Protein AF-A0A0Q5R5Q5-F1 (afdb_monomer_lite)

Structure (mmCIF, N/CA/C/O backbone):
data_AF-A0A0Q5R5Q5-F1
#
_entry.id   AF-A0A0Q5R5Q5-F1
#
loop_
_atom_site.group_PDB
_atom_site.id
_atom_site.type_symbol
_atom_site.label_atom_id
_atom_site.label_alt_id
_atom_site.label_co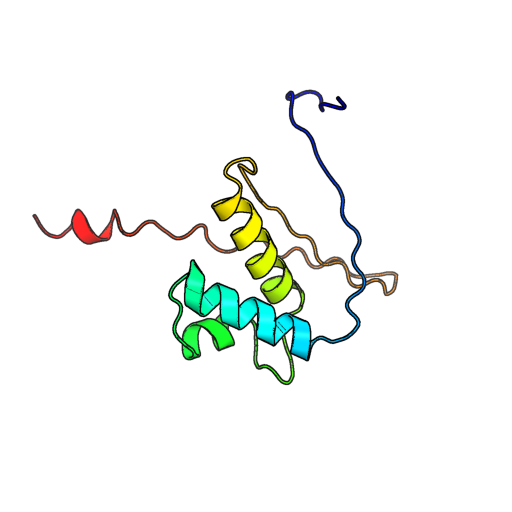mp_id
_atom_site.label_asym_id
_atom_site.label_entity_id
_atom_site.label_seq_id
_atom_site.pdbx_PDB_ins_code
_atom_site.Cartn_x
_atom_site.Cartn_y
_atom_site.Cartn_z
_atom_site.occupancy
_atom_site.B_iso_or_equiv
_atom_site.auth_seq_id
_atom_site.auth_comp_id
_atom_site.auth_asym_id
_atom_site.auth_atom_id
_atom_site.pdbx_PDB_model_num
ATOM 1 N N . MET A 1 1 ? 24.472 15.850 -2.045 1.00 59.09 1 MET A N 1
ATOM 2 C CA . MET A 1 1 ? 23.072 15.383 -1.973 1.00 59.09 1 MET A CA 1
ATOM 3 C C . MET A 1 1 ? 22.342 16.038 -3.136 1.00 59.09 1 MET A C 1
ATOM 5 O O . MET A 1 1 ? 22.583 17.218 -3.358 1.00 59.09 1 MET A O 1
ATOM 9 N N . ILE A 1 2 ? 21.615 15.281 -3.960 1.00 66.94 2 ILE A N 1
ATOM 10 C CA . ILE A 1 2 ? 20.983 15.812 -5.181 1.00 66.94 2 ILE A CA 1
ATOM 11 C C . ILE A 1 2 ? 19.633 16.402 -4.775 1.00 66.94 2 ILE A C 1
ATOM 13 O O . ILE A 1 2 ? 18.733 15.649 -4.423 1.00 66.94 2 ILE A O 1
ATOM 17 N N . HIS A 1 3 ? 19.523 17.728 -4.792 1.00 73.31 3 HIS A N 1
ATOM 18 C CA . HIS A 1 3 ? 18.265 18.445 -4.595 1.00 73.31 3 HIS A CA 1
ATOM 19 C C . HIS A 1 3 ? 17.791 18.990 -5.946 1.00 73.31 3 HIS A C 1
ATOM 21 O O . HIS A 1 3 ? 18.617 19.372 -6.779 1.00 73.31 3 HIS A O 1
ATOM 27 N N . ASP A 1 4 ? 16.480 19.012 -6.174 1.00 77.94 4 ASP A N 1
ATOM 28 C CA . ASP A 1 4 ? 15.874 19.738 -7.284 1.00 77.94 4 ASP A CA 1
ATOM 29 C C . ASP A 1 4 ? 15.899 21.258 -7.028 1.00 77.94 4 ASP A C 1
ATOM 31 O O . ASP A 1 4 ? 16.448 21.740 -6.033 1.00 77.94 4 ASP A O 1
ATOM 35 N N . GLN A 1 5 ? 15.329 22.029 -7.956 1.00 77.38 5 GLN A N 1
ATOM 36 C CA . GLN A 1 5 ? 15.310 23.495 -7.882 1.00 77.38 5 GLN A CA 1
ATOM 37 C C . GLN A 1 5 ? 14.524 24.027 -6.670 1.00 77.38 5 GLN A C 1
ATOM 39 O O . GLN A 1 5 ? 14.754 25.160 -6.255 1.00 77.38 5 GLN A O 1
ATOM 44 N N . ASP A 1 6 ? 13.670 23.195 -6.069 1.00 81.06 6 ASP A N 1
ATOM 45 C CA . ASP A 1 6 ? 12.866 23.511 -4.888 1.00 81.06 6 ASP A CA 1
ATOM 46 C C . ASP A 1 6 ? 13.514 22.997 -3.588 1.00 81.06 6 ASP A C 1
ATOM 48 O O . ASP A 1 6 ? 12.907 23.049 -2.518 1.00 81.06 6 ASP A O 1
ATOM 52 N N . GLY A 1 7 ? 14.741 22.465 -3.654 1.00 82.69 7 GLY A N 1
ATOM 53 C CA . GLY A 1 7 ? 15.420 21.869 -2.504 1.00 82.69 7 GLY A CA 1
ATOM 54 C C . GLY A 1 7 ? 14.922 20.462 -2.149 1.00 82.69 7 GLY A C 1
ATOM 55 O O . GLY A 1 7 ? 15.339 19.909 -1.127 1.00 82.69 7 GLY A O 1
ATOM 56 N N . LYS A 1 8 ? 14.060 19.855 -2.971 1.00 76.31 8 LYS A N 1
ATOM 57 C CA . LYS A 1 8 ? 13.459 18.541 -2.716 1.00 76.31 8 LYS A CA 1
ATOM 58 C C . LYS A 1 8 ? 14.300 17.425 -3.322 1.00 76.31 8 LYS A C 1
ATOM 60 O O . LYS A 1 8 ? 14.967 17.602 -4.336 1.00 76.31 8 LYS A O 1
ATOM 65 N N . VAL A 1 9 ? 14.257 16.245 -2.714 1.00 79.56 9 VAL A N 1
ATOM 66 C CA . VAL A 1 9 ? 14.868 15.036 -3.281 1.00 79.56 9 VAL A CA 1
ATOM 67 C C . VAL A 1 9 ? 13.754 14.182 -3.865 1.00 79.56 9 VAL A C 1
ATOM 69 O O . VAL A 1 9 ? 12.825 13.810 -3.153 1.00 79.56 9 VAL A O 1
ATOM 72 N N . ARG A 1 10 ? 13.844 13.870 -5.160 1.00 73.62 10 ARG A N 1
ATOM 73 C CA . ARG A 1 10 ? 12.921 12.947 -5.833 1.00 73.62 10 ARG A CA 1
ATOM 74 C C . ARG A 1 10 ? 13.641 11.632 -6.073 1.00 73.62 10 ARG A C 1
ATOM 76 O O . ARG A 1 10 ? 14.723 11.622 -6.656 1.00 73.62 10 ARG A O 1
ATOM 83 N N . VAL A 1 11 ? 13.038 10.541 -5.620 1.00 74.44 11 VAL A N 1
ATOM 84 C CA . VAL A 1 11 ? 13.567 9.190 -5.803 1.00 74.44 11 VAL A CA 1
ATOM 85 C C . VAL A 1 11 ? 12.580 8.420 -6.666 1.00 74.44 11 VAL A C 1
ATOM 87 O O . VAL A 1 11 ? 11.400 8.354 -6.336 1.00 74.44 11 VAL A O 1
ATOM 90 N N . LEU A 1 12 ? 13.063 7.879 -7.783 1.00 74.62 12 LEU A N 1
ATOM 91 C CA . LEU A 1 12 ? 12.283 7.001 -8.647 1.00 74.62 12 LEU A CA 1
ATOM 92 C C . LEU A 1 12 ? 12.601 5.552 -8.281 1.00 74.62 12 LEU A C 1
ATOM 94 O O . LEU A 1 12 ? 13.770 5.164 -8.268 1.00 74.62 12 LEU A O 1
ATOM 98 N N . PHE A 1 13 ? 11.561 4.769 -8.009 1.00 71.88 13 PHE A N 1
ATOM 99 C CA . PHE A 1 13 ? 11.664 3.332 -7.792 1.00 71.88 13 PHE A CA 1
ATOM 100 C C . PHE A 1 13 ? 10.952 2.598 -8.919 1.00 71.88 13 PHE A C 1
ATOM 102 O O . PHE A 1 13 ? 9.804 2.902 -9.234 1.00 71.88 13 PHE A O 1
ATOM 109 N N . GLU A 1 14 ? 11.634 1.613 -9.491 1.00 76.31 14 GLU A N 1
ATOM 110 C CA . GLU A 1 14 ? 11.022 0.603 -10.344 1.00 76.31 14 GLU A CA 1
ATOM 111 C C . GLU A 1 14 ? 11.020 -0.712 -9.567 1.00 76.31 14 GLU A C 1
ATOM 113 O O . GLU A 1 14 ? 12.044 -1.113 -9.009 1.00 76.31 14 GLU A O 1
ATOM 118 N N . LEU A 1 15 ? 9.856 -1.352 -9.486 1.00 71.69 15 LEU A N 1
ATOM 119 C CA . LEU A 1 15 ? 9.665 -2.610 -8.777 1.00 71.69 15 LEU A CA 1
ATOM 120 C C . LEU A 1 15 ? 8.974 -3.604 -9.702 1.00 71.69 15 LEU A C 1
ATOM 122 O O . LEU A 1 15 ? 8.017 -3.264 -10.392 1.00 71.69 15 LEU A O 1
ATOM 126 N N . THR A 1 16 ? 9.434 -4.850 -9.672 1.00 77.19 16 THR A N 1
ATOM 127 C CA . THR A 1 16 ? 8.766 -5.968 -10.339 1.00 77.19 16 THR A CA 1
ATOM 128 C C . THR A 1 16 ? 8.034 -6.792 -9.292 1.00 77.19 16 THR A C 1
ATOM 130 O O . THR A 1 16 ? 8.644 -7.290 -8.346 1.00 77.19 16 THR A O 1
ATOM 133 N N . LEU A 1 17 ? 6.723 -6.932 -9.462 1.00 74.62 17 LEU A N 1
ATOM 134 C CA . LEU A 1 17 ? 5.869 -7.708 -8.570 1.00 74.62 17 LEU A CA 1
ATOM 135 C C . LEU A 1 17 ? 5.797 -9.149 -9.083 1.00 74.62 17 LEU A C 1
ATOM 137 O O . LEU A 1 17 ? 5.376 -9.383 -10.212 1.00 74.62 17 LEU A O 1
ATOM 141 N N . ALA A 1 18 ? 6.248 -10.105 -8.270 1.00 79.50 18 ALA A N 1
ATOM 142 C CA . ALA A 1 18 ? 6.288 -11.523 -8.640 1.00 79.50 18 ALA A CA 1
ATOM 143 C C . ALA A 1 18 ? 5.065 -12.312 -8.145 1.00 79.50 18 ALA A C 1
ATOM 145 O O . ALA A 1 18 ? 4.701 -13.316 -8.750 1.00 79.50 18 ALA A O 1
ATOM 146 N N . ASP A 1 19 ? 4.449 -11.865 -7.048 1.00 88.94 19 ASP A N 1
ATOM 147 C CA . ASP A 1 19 ? 3.301 -12.517 -6.424 1.00 88.94 19 ASP A CA 1
ATOM 148 C C . ASP A 1 19 ? 2.332 -11.455 -5.894 1.00 88.94 19 ASP A C 1
ATOM 150 O O . ASP A 1 19 ? 2.609 -10.742 -4.925 1.00 88.94 19 ASP A O 1
ATOM 154 N N . MET A 1 20 ? 1.193 -11.353 -6.571 1.00 90.19 20 MET A N 1
ATOM 155 C CA . MET A 1 20 ? 0.155 -10.384 -6.251 1.00 90.19 20 MET A CA 1
ATOM 156 C C . MET A 1 20 ? -0.599 -10.716 -4.963 1.00 90.19 20 MET A C 1
ATOM 158 O O . MET A 1 20 ? -1.013 -9.799 -4.258 1.00 90.19 20 MET A O 1
ATOM 162 N N . ALA A 1 21 ? -0.723 -11.996 -4.611 1.00 92.31 21 ALA A N 1
ATOM 163 C CA . ALA A 1 21 ? -1.387 -12.407 -3.381 1.00 92.31 21 ALA A CA 1
ATOM 164 C C . ALA A 1 21 ? -0.533 -12.040 -2.1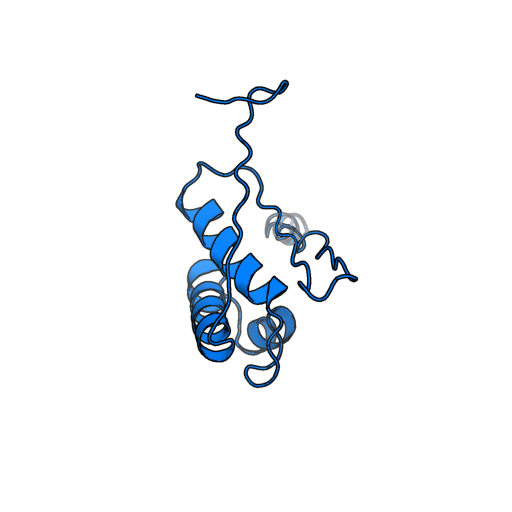61 1.00 92.31 21 ALA A C 1
ATOM 166 O O . ALA A 1 21 ? -1.049 -11.492 -1.191 1.00 92.31 21 ALA A O 1
ATOM 167 N N . CYS A 1 22 ? 0.786 -12.242 -2.246 1.00 92.62 22 CYS A N 1
ATOM 168 C CA . CYS A 1 22 ? 1.711 -11.796 -1.202 1.00 92.62 22 CYS A CA 1
ATOM 169 C C . CYS A 1 22 ? 1.703 -10.268 -1.028 1.00 92.62 22 CYS A C 1
ATOM 171 O O . CYS A 1 22 ? 1.778 -9.776 0.099 1.00 92.62 22 CYS A O 1
ATOM 173 N N . LEU A 1 23 ? 1.616 -9.511 -2.130 1.00 92.19 23 LEU A N 1
ATOM 174 C CA . LEU A 1 23 ? 1.514 -8.052 -2.068 1.00 92.19 23 LEU A CA 1
ATOM 175 C C . LEU A 1 23 ? 0.214 -7.613 -1.380 1.00 92.19 23 LEU A C 1
ATOM 177 O O . LEU A 1 23 ? 0.248 -6.728 -0.525 1.00 92.19 23 LEU A O 1
ATOM 181 N N . TRP A 1 24 ? -0.907 -8.247 -1.731 1.00 96.25 24 TRP A N 1
ATOM 182 C CA . TRP A 1 24 ? -2.205 -7.977 -1.119 1.00 96.25 24 TRP A CA 1
ATOM 183 C C . TRP A 1 24 ? -2.201 -8.308 0.375 1.00 96.25 24 TRP A C 1
ATOM 185 O O . TRP A 1 24 ? -2.599 -7.469 1.174 1.00 96.25 24 TRP A O 1
ATOM 195 N N . ASP A 1 25 ? -1.671 -9.470 0.776 1.00 96.56 25 ASP A N 1
ATOM 196 C CA . ASP A 1 25 ? -1.612 -9.889 2.184 1.00 96.56 25 ASP A CA 1
ATOM 197 C C . ASP A 1 25 ? -0.816 -8.884 3.040 1.00 96.56 25 ASP A C 1
ATOM 199 O O . ASP A 1 25 ? -1.215 -8.538 4.155 1.00 96.56 25 ASP A O 1
ATOM 203 N N . ALA A 1 26 ? 0.294 -8.366 2.504 1.00 95.31 26 ALA A N 1
ATOM 204 C CA . ALA A 1 26 ? 1.087 -7.338 3.172 1.00 95.31 26 ALA A CA 1
ATOM 205 C C . ALA A 1 26 ? 0.342 -5.995 3.261 1.00 95.31 26 ALA A C 1
ATOM 207 O O . ALA A 1 26 ? 0.338 -5.361 4.318 1.00 95.31 26 ALA A O 1
ATOM 208 N N . ALA A 1 27 ? -0.299 -5.565 2.171 1.00 95.06 27 ALA A N 1
ATOM 209 C CA . ALA A 1 27 ? -1.070 -4.328 2.146 1.00 95.06 27 ALA A CA 1
ATOM 210 C C . ALA A 1 27 ? -2.273 -4.391 3.101 1.00 95.06 27 ALA A C 1
ATOM 212 O O . ALA A 1 27 ? -2.464 -3.465 3.883 1.00 95.06 27 ALA A O 1
ATOM 213 N N . ALA A 1 28 ? -3.013 -5.501 3.119 1.00 96.88 28 ALA A N 1
ATOM 214 C CA . ALA A 1 28 ? -4.144 -5.730 4.014 1.00 96.88 28 ALA A CA 1
ATOM 215 C C . ALA A 1 28 ? -3.725 -5.711 5.493 1.00 96.88 28 ALA A C 1
ATOM 217 O O . ALA A 1 28 ? -4.409 -5.112 6.327 1.00 96.88 28 ALA A O 1
ATOM 218 N N . LEU A 1 29 ? -2.573 -6.306 5.829 1.00 96.38 29 LEU A N 1
ATOM 219 C CA . LEU A 1 29 ? -2.023 -6.251 7.184 1.00 96.38 29 LEU A CA 1
ATOM 220 C C . LEU A 1 29 ? -1.727 -4.808 7.617 1.00 96.38 29 LEU A C 1
ATOM 222 O O . LEU A 1 29 ? -2.071 -4.413 8.735 1.00 96.38 29 LEU A O 1
ATOM 226 N N . GLU A 1 30 ? -1.099 -4.009 6.755 1.00 94.75 30 GLU A N 1
ATOM 227 C CA . GLU A 1 30 ? -0.804 -2.608 7.067 1.00 94.75 30 GLU A CA 1
ATOM 228 C C . GLU A 1 30 ? -2.090 -1.757 7.100 1.00 94.75 30 GLU A C 1
ATOM 230 O O . GLU A 1 30 ? -2.260 -0.950 8.015 1.00 94.75 30 GLU A O 1
ATOM 235 N N . SER A 1 31 ? -3.066 -1.998 6.218 1.00 94.06 31 SER A N 1
ATOM 236 C CA . SER A 1 31 ? -4.395 -1.369 6.288 1.00 94.06 31 SER A CA 1
ATOM 237 C C . SER A 1 31 ? -5.091 -1.631 7.627 1.00 94.06 31 SER A C 1
ATOM 239 O O . SER A 1 31 ? -5.604 -0.707 8.261 1.00 94.06 31 SER A O 1
ATOM 241 N N . ALA A 1 32 ? -5.063 -2.872 8.112 1.00 93.75 32 ALA A N 1
ATOM 242 C CA . ALA A 1 32 ? -5.670 -3.219 9.392 1.00 93.75 32 ALA A CA 1
ATOM 243 C C . ALA A 1 32 ? -4.914 -2.596 10.580 1.00 93.75 32 ALA A C 1
ATOM 245 O O . ALA A 1 32 ? -5.525 -2.094 11.522 1.00 93.75 32 ALA A O 1
ATOM 246 N N . THR A 1 33 ? -3.579 -2.617 10.556 1.00 91.50 33 THR A N 1
ATOM 247 C CA . THR A 1 33 ? -2.759 -2.261 11.728 1.00 91.50 33 THR A CA 1
ATOM 248 C C . THR A 1 33 ? -2.396 -0.779 11.815 1.00 91.50 33 THR A C 1
ATOM 250 O O . THR A 1 33 ? -2.312 -0.239 12.919 1.00 91.50 33 THR A O 1
ATOM 253 N N . VAL A 1 34 ? -2.186 -0.109 10.682 1.00 87.06 34 VAL A N 1
ATOM 254 C CA . VAL A 1 34 ? -1.782 1.306 10.607 1.00 87.06 34 VAL A CA 1
ATOM 255 C C . VAL A 1 34 ? -2.971 2.207 10.311 1.00 87.06 34 VAL A C 1
ATOM 257 O O . VAL A 1 34 ? -3.063 3.296 10.879 1.00 87.06 34 VAL A O 1
ATOM 260 N N . HIS A 1 35 ? -3.887 1.751 9.456 1.00 84.69 35 HIS A N 1
ATOM 261 C CA . HIS A 1 35 ? -5.040 2.541 9.021 1.00 84.69 35 HIS A CA 1
ATOM 262 C C . HIS A 1 35 ? -6.329 2.204 9.773 1.00 84.69 35 HIS A C 1
ATOM 264 O O . HIS A 1 35 ? -7.308 2.931 9.625 1.00 84.69 35 HIS A O 1
ATOM 270 N N . ALA A 1 36 ? -6.314 1.161 10.614 1.00 91.50 36 ALA A N 1
ATOM 271 C CA . ALA A 1 36 ? -7.469 0.687 11.376 1.00 91.50 36 ALA A CA 1
ATOM 272 C C . ALA A 1 36 ? -8.702 0.406 10.496 1.00 91.50 36 ALA A C 1
ATOM 274 O O . ALA A 1 36 ? -9.835 0.604 10.934 1.00 91.50 36 ALA A O 1
ATOM 275 N N . MET A 1 37 ? -8.466 -0.037 9.259 1.00 94.94 37 MET A N 1
ATOM 276 C CA . MET A 1 37 ? -9.520 -0.371 8.307 1.00 94.94 37 MET A CA 1
ATOM 277 C C . MET A 1 37 ? -10.164 -1.712 8.660 1.00 94.94 37 MET A C 1
ATOM 279 O O . MET A 1 37 ? -9.504 -2.645 9.127 1.00 94.94 37 MET A O 1
ATOM 283 N N . THR A 1 38 ? -11.463 -1.803 8.416 1.00 96.62 38 THR A N 1
ATOM 284 C CA . THR A 1 38 ? -12.230 -3.049 8.454 1.00 96.62 38 THR A CA 1
ATOM 285 C C . THR A 1 38 ? -11.926 -3.920 7.235 1.00 96.62 38 THR A C 1
ATOM 287 O O . THR A 1 38 ? -11.407 -3.447 6.229 1.00 96.62 38 THR A O 1
ATOM 290 N N . GLU A 1 39 ? -12.272 -5.207 7.302 1.00 95.31 39 GLU A N 1
ATOM 291 C CA . GLU A 1 39 ? -12.081 -6.134 6.177 1.00 95.31 39 GLU A CA 1
ATOM 292 C C . GLU A 1 39 ? -12.834 -5.688 4.912 1.00 95.31 39 GLU A C 1
ATOM 294 O O . GLU A 1 39 ? -12.297 -5.786 3.812 1.00 95.31 39 GLU A O 1
ATOM 299 N N . GLU A 1 40 ? -14.040 -5.135 5.068 1.00 96.94 40 GLU A N 1
ATOM 300 C CA . GLU A 1 40 ? -14.835 -4.603 3.956 1.00 96.94 40 GLU A CA 1
ATOM 301 C C . GLU A 1 40 ? -14.128 -3.416 3.290 1.00 96.94 40 GLU A C 1
ATOM 303 O O . GLU A 1 40 ? -13.894 -3.443 2.085 1.00 96.94 40 GLU A O 1
ATOM 308 N N . GLU A 1 41 ? -13.665 -2.437 4.075 1.00 96.56 41 GLU A N 1
ATOM 309 C CA . GLU A 1 41 ? -12.908 -1.287 3.558 1.00 96.56 41 GLU A CA 1
ATOM 310 C C . GLU A 1 41 ? -11.592 -1.712 2.890 1.00 96.56 41 GLU A C 1
ATOM 312 O O . GLU A 1 41 ? -11.162 -1.104 1.907 1.00 96.56 41 GLU A O 1
ATOM 317 N N . ILE A 1 42 ? -10.937 -2.756 3.412 1.00 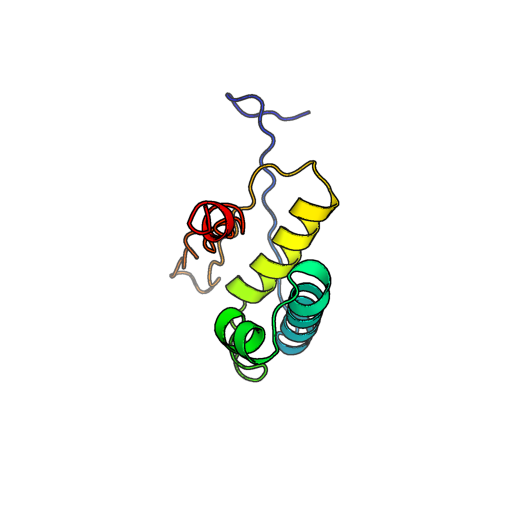96.12 42 ILE A N 1
ATOM 318 C CA . ILE A 1 42 ? -9.718 -3.319 2.821 1.00 96.12 42 ILE A CA 1
ATOM 319 C C . ILE A 1 42 ? -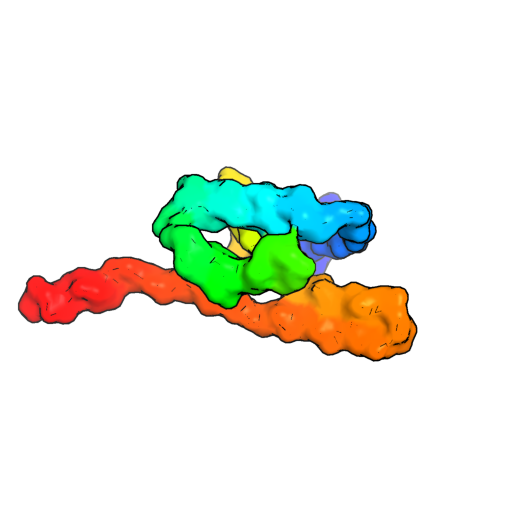10.019 -3.883 1.435 1.00 96.12 42 ILE A C 1
ATOM 321 O O . ILE A 1 42 ? -9.312 -3.547 0.488 1.00 96.12 42 ILE A O 1
ATOM 325 N N . VAL A 1 43 ? -11.063 -4.700 1.294 1.00 96.25 43 VAL A N 1
ATOM 326 C CA . VAL A 1 43 ? -11.442 -5.284 -0.001 1.00 96.25 43 VAL A CA 1
ATOM 327 C C . VAL A 1 43 ? -11.917 -4.207 -0.979 1.00 96.25 43 VAL A C 1
ATOM 329 O O . VAL A 1 43 ? -11.556 -4.257 -2.152 1.00 96.25 43 VAL A O 1
ATOM 332 N N . GLU A 1 44 ? -12.667 -3.206 -0.514 1.00 95.88 44 GLU A N 1
ATOM 333 C CA . GLU A 1 44 ? -13.078 -2.064 -1.342 1.00 95.88 44 GLU A CA 1
ATOM 334 C C . GLU A 1 44 ? -11.882 -1.249 -1.850 1.00 95.88 44 GLU A C 1
ATOM 336 O O . GLU A 1 44 ? -11.906 -0.753 -2.975 1.00 95.88 44 GLU A O 1
ATOM 341 N N . THR A 1 45 ? -10.831 -1.119 -1.039 1.00 93.88 45 THR A N 1
ATOM 342 C CA . THR A 1 45 ? -9.656 -0.304 -1.376 1.00 93.88 45 THR A CA 1
ATOM 343 C C . THR A 1 45 ? -8.636 -1.066 -2.215 1.00 93.88 45 THR A C 1
ATOM 345 O O . THR A 1 45 ? -8.096 -0.517 -3.169 1.00 93.88 45 THR A O 1
ATOM 348 N N . LEU A 1 46 ? -8.329 -2.309 -1.842 1.00 95.44 46 LEU A N 1
ATOM 349 C CA . LEU A 1 46 ? -7.262 -3.112 -2.448 1.00 95.44 46 LEU A CA 1
ATOM 350 C C . LEU A 1 46 ? -7.762 -4.029 -3.568 1.00 95.44 46 LEU A C 1
ATOM 352 O O . LEU A 1 46 ? -6.959 -4.702 -4.214 1.00 95.44 46 LEU A O 1
ATOM 356 N N . GLY A 1 47 ? -9.076 -4.099 -3.773 1.00 95.62 47 GLY A N 1
ATOM 357 C CA . GLY A 1 47 ? -9.701 -5.143 -4.569 1.00 95.62 47 GLY A CA 1
ATOM 358 C C . GLY A 1 47 ? -9.741 -6.493 -3.837 1.00 95.62 47 GLY A C 1
ATOM 359 O O . GLY A 1 47 ? -9.143 -6.668 -2.765 1.00 95.62 47 GLY A O 1
ATOM 360 N N . PRO A 1 48 ? -10.466 -7.475 -4.395 1.00 95.50 48 PRO A N 1
ATOM 361 C CA . PRO A 1 48 ? -10.498 -8.829 -3.857 1.00 95.50 48 PRO A CA 1
ATOM 362 C C . PRO A 1 48 ? -9.118 -9.489 -3.962 1.00 95.50 48 PRO A C 1
ATOM 364 O O . PRO A 1 48 ? -8.388 -9.285 -4.923 1.00 95.50 48 PRO A O 1
ATOM 367 N N . ARG A 1 49 ? -8.773 -10.356 -3.005 1.00 95.00 49 ARG A N 1
ATOM 368 C CA . ARG A 1 49 ? -7.460 -11.027 -2.964 1.00 95.00 49 ARG A CA 1
ATOM 369 C C . ARG A 1 49 ? -7.124 -11.831 -4.231 1.00 95.00 49 ARG A C 1
ATOM 371 O O . ARG A 1 49 ? -5.952 -11.942 -4.582 1.00 95.00 49 ARG A O 1
ATOM 378 N N . ASP A 1 50 ? -8.134 -12.391 -4.896 1.00 93.44 50 ASP A N 1
ATOM 379 C CA . ASP A 1 50 ? -7.966 -13.180 -6.127 1.00 93.44 50 ASP A CA 1
ATOM 380 C C . ASP A 1 50 ? -7.808 -12.310 -7.389 1.00 93.44 50 ASP A C 1
ATOM 382 O O . ASP A 1 50 ? -7.362 -12.810 -8.421 1.00 93.44 50 ASP A O 1
ATOM 386 N N . ASP A 1 51 ? -8.147 -11.020 -7.308 1.00 93.06 51 ASP A N 1
ATOM 387 C CA . ASP A 1 51 ? -7.961 -10.021 -8.369 1.00 93.06 51 ASP A CA 1
ATOM 388 C C . ASP A 1 51 ? -7.582 -8.657 -7.749 1.00 93.06 51 ASP A C 1
ATOM 390 O O . ASP A 1 51 ? -8.404 -7.737 -7.685 1.00 93.06 51 ASP A O 1
ATOM 394 N N . PRO A 1 52 ? -6.366 -8.550 -7.179 1.00 92.56 52 PRO A N 1
ATOM 395 C CA . PRO A 1 52 ? -5.969 -7.398 -6.382 1.00 92.56 52 PRO A CA 1
ATOM 396 C C . PRO A 1 52 ? -5.547 -6.210 -7.253 1.00 92.56 52 PRO A C 1
ATOM 398 O O . PRO A 1 52 ? -4.837 -6.361 -8.251 1.00 92.56 52 PRO A O 1
ATOM 401 N N . ASP A 1 53 ? -5.871 -4.999 -6.805 1.00 91.19 53 ASP A N 1
ATOM 402 C CA . ASP A 1 53 ? -5.364 -3.766 -7.398 1.00 91.19 53 ASP A CA 1
ATOM 403 C C . ASP A 1 53 ? -3.907 -3.537 -6.959 1.00 91.19 53 ASP A C 1
ATOM 405 O O . ASP A 1 53 ? -3.601 -3.148 -5.827 1.00 91.19 53 ASP A O 1
ATOM 409 N N . ALA A 1 54 ? -2.977 -3.777 -7.885 1.00 87.12 54 ALA A N 1
ATOM 410 C CA . ALA A 1 54 ? -1.547 -3.617 -7.640 1.00 87.12 54 ALA A CA 1
ATOM 411 C C . ALA A 1 54 ? -1.151 -2.193 -7.229 1.00 87.12 54 ALA A C 1
ATOM 413 O O . ALA A 1 54 ? -0.237 -2.022 -6.415 1.00 87.12 54 ALA A O 1
ATOM 414 N N . ALA A 1 55 ? -1.822 -1.179 -7.778 1.00 85.38 55 ALA A N 1
ATOM 415 C CA . ALA A 1 55 ? -1.546 0.213 -7.467 1.00 85.38 55 ALA A CA 1
ATOM 416 C C . ALA A 1 55 ? -2.001 0.564 -6.061 1.00 85.38 55 ALA A C 1
ATOM 418 O O . ALA A 1 55 ? -1.225 1.159 -5.311 1.00 85.38 55 ALA A O 1
ATOM 419 N N . ALA A 1 56 ? -3.202 0.139 -5.680 1.00 89.50 56 ALA A N 1
ATOM 420 C CA . ALA A 1 56 ? -3.714 0.348 -4.334 1.00 89.50 56 ALA A CA 1
ATOM 421 C C . ALA A 1 56 ? -2.860 -0.375 -3.281 1.00 89.50 56 ALA A C 1
ATOM 423 O O . ALA A 1 56 ? -2.473 0.230 -2.277 1.00 89.50 56 ALA A O 1
ATOM 424 N N . CYS A 1 57 ? -2.480 -1.632 -3.533 1.00 91.69 57 CYS A N 1
ATOM 425 C CA . CYS A 1 57 ? -1.624 -2.391 -2.621 1.00 91.69 57 CYS A CA 1
ATOM 426 C C . CYS A 1 57 ? -0.247 -1.737 -2.437 1.00 91.69 57 CYS A C 1
ATOM 428 O O . CYS A 1 57 ? 0.208 -1.553 -1.306 1.00 91.69 57 CYS A O 1
ATOM 430 N N . ALA A 1 58 ? 0.412 -1.330 -3.527 1.00 87.69 58 ALA A N 1
ATOM 431 C CA . ALA A 1 58 ? 1.681 -0.611 -3.437 1.00 87.69 58 ALA A CA 1
ATOM 432 C C . ALA A 1 58 ? 1.512 0.733 -2.708 1.00 87.69 58 ALA A C 1
ATOM 434 O O . ALA A 1 58 ? 2.321 1.070 -1.840 1.00 87.69 58 ALA A O 1
ATOM 435 N N . ALA A 1 59 ? 0.440 1.473 -3.010 1.00 86.44 59 ALA A N 1
ATOM 436 C CA . ALA A 1 59 ? 0.120 2.736 -2.356 1.00 86.44 59 ALA A CA 1
ATOM 437 C C . ALA A 1 59 ? 0.002 2.607 -0.842 1.00 86.44 59 ALA A C 1
ATOM 439 O O . ALA A 1 59 ? 0.616 3.391 -0.117 1.00 86.44 59 ALA A O 1
ATOM 440 N N . MET A 1 60 ? -0.691 1.576 -0.367 1.00 90.19 60 MET A N 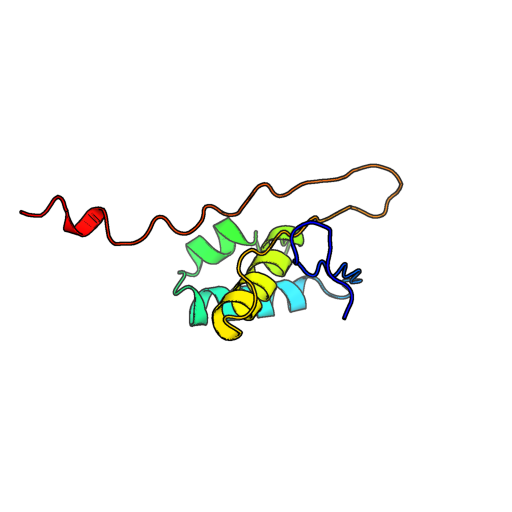1
ATOM 441 C CA . MET A 1 60 ? -0.860 1.314 1.058 1.00 90.19 60 MET A CA 1
ATOM 442 C C . MET A 1 60 ? 0.477 1.077 1.780 1.00 90.19 60 MET A C 1
ATOM 444 O O . MET A 1 60 ? 0.750 1.657 2.836 1.00 90.19 60 MET A O 1
ATOM 448 N N . LEU A 1 61 ? 1.354 0.263 1.185 1.00 89.81 61 LEU A N 1
ATOM 449 C CA . LEU A 1 61 ? 2.661 -0.058 1.766 1.00 89.81 61 LEU A CA 1
ATOM 450 C C . LEU A 1 61 ? 3.570 1.173 1.850 1.00 89.81 61 LEU A C 1
ATOM 452 O O . LEU A 1 61 ? 4.232 1.412 2.863 1.00 89.81 61 LEU A O 1
ATOM 456 N N . PHE A 1 62 ? 3.596 1.986 0.799 1.00 86.12 62 PHE A N 1
ATOM 457 C CA . PHE A 1 62 ? 4.421 3.188 0.770 1.00 86.12 62 PHE A CA 1
ATOM 458 C C . PHE A 1 62 ? 3.851 4.330 1.616 1.00 86.12 62 PHE A C 1
ATOM 460 O O . PHE A 1 62 ? 4.635 5.065 2.219 1.00 86.12 62 PHE A O 1
ATOM 467 N N . ASP A 1 63 ? 2.526 4.466 1.731 1.00 85.06 63 ASP A N 1
ATOM 468 C CA . ASP A 1 63 ? 1.923 5.414 2.677 1.00 85.06 63 ASP A CA 1
ATOM 469 C C . ASP A 1 63 ? 2.295 5.047 4.119 1.00 85.06 63 ASP A C 1
ATOM 471 O O . ASP A 1 63 ? 2.674 5.910 4.913 1.00 85.06 63 ASP A O 1
ATOM 475 N N . THR A 1 64 ? 2.319 3.751 4.437 1.00 86.00 64 THR A N 1
ATOM 476 C CA . THR A 1 64 ? 2.800 3.267 5.735 1.00 86.00 64 THR A CA 1
ATOM 477 C C . THR A 1 64 ? 4.255 3.666 5.997 1.00 86.00 64 THR A C 1
ATOM 479 O O . THR A 1 64 ? 4.577 4.168 7.080 1.00 86.00 64 THR A O 1
ATOM 482 N N . ILE A 1 65 ? 5.148 3.495 5.016 1.00 85.38 65 ILE A N 1
ATOM 483 C CA . ILE A 1 65 ? 6.552 3.930 5.124 1.00 85.38 65 ILE A CA 1
ATOM 484 C C . ILE A 1 65 ? 6.634 5.448 5.336 1.00 85.38 65 ILE A C 1
ATOM 486 O O . ILE A 1 65 ? 7.389 5.918 6.195 1.00 85.38 65 ILE A O 1
ATOM 490 N N . ALA A 1 66 ? 5.840 6.222 4.596 1.00 84.12 66 ALA A N 1
ATOM 491 C CA . ALA A 1 66 ? 5.805 7.673 4.718 1.00 84.12 66 ALA A CA 1
ATOM 492 C C . ALA A 1 66 ? 5.393 8.114 6.126 1.00 84.12 66 ALA A C 1
ATOM 494 O O . ALA A 1 66 ? 6.140 8.850 6.779 1.00 84.12 66 ALA A O 1
ATOM 495 N N . ARG A 1 67 ? 4.288 7.567 6.647 1.00 81.50 67 ARG A N 1
ATOM 496 C CA . ARG A 1 67 ? 3.798 7.847 8.006 1.00 81.50 67 ARG A CA 1
ATOM 497 C C . ARG A 1 67 ? 4.807 7.479 9.085 1.00 81.50 67 ARG A C 1
ATOM 499 O O . ARG A 1 67 ? 5.000 8.252 10.019 1.00 81.50 67 ARG A O 1
ATOM 506 N N . ARG A 1 68 ? 5.447 6.310 8.972 1.00 85.88 68 ARG A N 1
ATOM 507 C CA . ARG A 1 68 ? 6.408 5.825 9.978 1.00 85.88 68 ARG A CA 1
ATOM 508 C C . ARG A 1 68 ? 7.731 6.592 9.953 1.00 85.88 68 ARG A C 1
ATOM 510 O O . ARG A 1 68 ? 8.343 6.756 11.003 1.00 85.88 68 ARG A O 1
ATOM 517 N N . SER A 1 69 ? 8.185 7.047 8.784 1.00 85.88 69 SER A N 1
ATOM 518 C CA . SER A 1 69 ? 9.479 7.732 8.657 1.00 85.88 69 SER A CA 1
ATOM 519 C C . SER A 1 69 ? 9.444 9.195 9.103 1.00 85.88 69 SER A C 1
ATOM 521 O O . SER A 1 69 ? 10.464 9.710 9.555 1.00 85.88 69 SER A O 1
ATOM 523 N N . GLY A 1 70 ? 8.313 9.889 8.921 1.00 81.75 70 GLY A N 1
ATOM 524 C CA . GLY A 1 70 ? 8.214 11.344 9.105 1.00 81.75 70 GLY A CA 1
ATOM 525 C C . GLY A 1 70 ? 9.093 12.166 8.148 1.00 81.75 70 GLY A C 1
ATOM 526 O O . GLY A 1 70 ? 9.111 13.390 8.232 1.00 81.75 70 GLY A O 1
ATOM 527 N N . ALA A 1 71 ? 9.824 11.506 7.245 1.00 81.88 71 ALA A N 1
ATOM 528 C CA . ALA A 1 71 ? 10.749 12.119 6.295 1.00 81.88 71 ALA A CA 1
ATOM 529 C C . ALA A 1 71 ? 10.101 12.372 4.926 1.00 81.88 71 ALA A C 1
ATOM 531 O O . ALA A 1 71 ? 10.679 13.058 4.084 1.00 81.88 71 ALA A O 1
ATOM 532 N N . ILE A 1 72 ? 8.920 11.796 4.696 1.00 81.31 72 ILE A N 1
ATOM 533 C CA . ILE A 1 72 ? 8.187 11.866 3.436 1.00 81.31 72 ILE A CA 1
ATOM 534 C C . ILE A 1 72 ? 6.963 12.752 3.658 1.00 81.31 72 ILE A C 1
ATOM 536 O O . ILE A 1 72 ? 6.042 12.384 4.381 1.00 81.31 72 ILE A O 1
ATOM 540 N N . GLU A 1 73 ? 6.979 13.935 3.048 1.00 72.62 73 GLU A N 1
ATOM 541 C CA . GLU A 1 73 ? 5.878 14.904 3.128 1.00 72.62 73 GLU A CA 1
ATOM 542 C C . GLU A 1 73 ? 4.690 14.491 2.247 1.00 72.62 73 GLU A C 1
ATOM 544 O O . GLU A 1 73 ? 3.536 14.702 2.612 1.00 72.62 73 GLU A O 1
ATOM 549 N N . ALA A 1 74 ? 4.975 13.887 1.091 1.00 71.12 74 ALA A N 1
ATOM 550 C CA . ALA A 1 74 ? 3.975 13.412 0.149 1.00 71.12 74 ALA A CA 1
ATOM 551 C C . ALA A 1 74 ? 4.479 12.171 -0.592 1.00 71.12 74 ALA A C 1
ATOM 553 O O . ALA A 1 74 ? 5.640 12.112 -1.006 1.00 71.12 74 ALA A O 1
ATOM 554 N N . THR A 1 75 ? 3.579 11.213 -0.797 1.00 69.81 75 THR A N 1
ATOM 555 C CA . THR A 1 75 ? 3.831 9.995 -1.567 1.00 69.81 75 THR A CA 1
ATOM 556 C C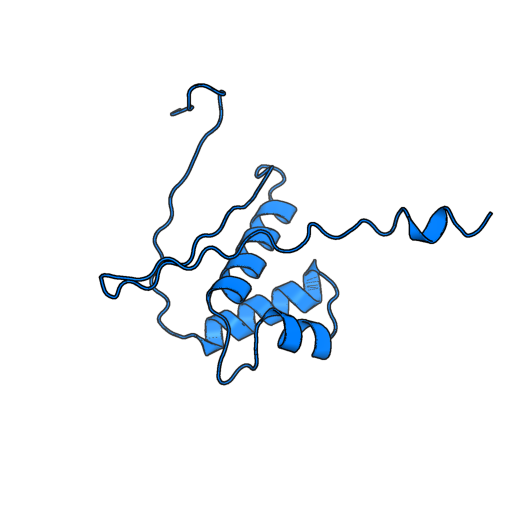 . THR A 1 75 ? 3.007 10.053 -2.844 1.00 69.81 75 THR A C 1
ATOM 558 O O . THR A 1 75 ? 1.790 10.216 -2.799 1.00 69.81 75 THR A O 1
ATOM 561 N N . THR A 1 76 ? 3.660 9.922 -3.994 1.00 69.62 76 THR A N 1
ATOM 562 C CA . THR A 1 76 ? 2.988 9.779 -5.290 1.00 69.62 76 THR A CA 1
ATOM 563 C C . THR A 1 76 ? 3.440 8.473 -5.906 1.00 69.62 76 THR A C 1
ATOM 565 O O . THR A 1 76 ? 4.639 8.253 -6.066 1.00 69.62 76 THR A O 1
ATOM 568 N N . ILE A 1 77 ? 2.484 7.601 -6.221 1.00 70.25 77 ILE A N 1
ATOM 569 C CA . ILE A 1 77 ? 2.755 6.282 -6.789 1.00 70.25 77 ILE A CA 1
ATOM 570 C C . ILE A 1 77 ? 2.050 6.199 -8.120 1.00 70.25 77 ILE A C 1
ATOM 572 O O . ILE A 1 77 ? 0.834 6.329 -8.217 1.00 70.25 77 ILE A O 1
ATOM 576 N N . THR A 1 78 ? 2.853 6.012 -9.155 1.00 66.75 78 THR A N 1
ATOM 577 C CA . THR A 1 78 ? 2.375 5.845 -10.518 1.00 66.75 78 THR A CA 1
ATOM 578 C C . THR A 1 78 ? 2.593 4.395 -10.898 1.00 66.75 78 THR A C 1
ATOM 580 O O . THR A 1 78 ? 3.731 3.926 -10.906 1.00 66.75 78 THR A O 1
ATOM 583 N N . VAL A 1 79 ? 1.511 3.687 -11.217 1.00 63.56 79 VAL A N 1
ATOM 584 C CA . VAL A 1 79 ? 1.585 2.315 -11.717 1.00 63.56 79 VAL A CA 1
ATOM 585 C C . VAL A 1 79 ? 1.439 2.345 -13.226 1.00 63.56 79 VAL A C 1
ATOM 587 O O . VAL A 1 79 ? 0.376 2.597 -13.785 1.00 63.56 79 VAL A O 1
ATOM 590 N N . ALA A 1 80 ? 2.555 2.118 -13.905 1.00 59.66 80 ALA A N 1
ATOM 591 C CA . ALA A 1 80 ? 2.562 1.939 -15.343 1.00 59.66 80 ALA A CA 1
ATOM 592 C C . ALA A 1 80 ? 2.523 0.443 -15.651 1.00 59.66 80 ALA A C 1
ATOM 594 O O . ALA A 1 80 ? 3.353 -0.320 -15.157 1.00 59.66 80 ALA A O 1
ATOM 595 N N . GLN A 1 81 ? 1.583 0.027 -16.499 1.00 53.25 81 GLN A N 1
ATOM 596 C CA . GLN A 1 81 ? 1.622 -1.308 -17.076 1.00 53.25 81 GLN A CA 1
ATOM 597 C C . GLN A 1 81 ? 2.739 -1.302 -18.129 1.00 53.25 81 GLN A C 1
ATOM 599 O O . GLN A 1 81 ? 2.675 -0.565 -19.118 1.00 53.25 81 GLN A O 1
ATOM 604 N N . LEU A 1 82 ? 3.803 -2.073 -17.901 1.00 49.41 82 LEU A N 1
ATOM 605 C CA . LEU A 1 82 ? 4.958 -2.172 -18.801 1.00 49.41 82 LEU A CA 1
ATOM 606 C C . LEU A 1 82 ? 4.642 -3.066 -20.017 1.00 49.41 82 LEU A C 1
ATOM 608 O O . LEU A 1 82 ? 5.372 -3.993 -20.325 1.00 49.41 82 LEU A O 1
ATOM 612 N N . ASP A 1 83 ? 3.565 -2.748 -20.735 1.00 44.66 83 ASP A N 1
ATOM 613 C CA . ASP A 1 83 ? 3.206 -3.351 -22.025 1.00 44.66 83 ASP A CA 1
ATOM 614 C C . ASP A 1 83 ? 3.168 -2.273 -23.115 1.00 44.66 83 ASP A C 1
ATOM 616 O O . ASP A 1 83 ? 2.179 -2.083 -23.813 1.00 44.66 83 ASP A O 1
ATOM 620 N N . GLY A 1 84 ? 4.232 -1.471 -23.228 1.00 46.69 84 GLY A N 1
ATOM 621 C CA . GLY A 1 84 ? 4.435 -0.492 -24.311 1.00 46.69 84 GLY A CA 1
ATOM 622 C C . GLY A 1 84 ? 3.380 0.622 -24.479 1.00 46.69 84 GLY A C 1
ATOM 623 O O . GLY A 1 84 ? 3.615 1.551 -25.253 1.00 46.69 84 GLY A O 1
ATOM 624 N N . LYS A 1 85 ? 2.228 0.566 -23.798 1.00 44.25 85 LYS A N 1
ATOM 625 C CA . LYS A 1 85 ? 1.133 1.539 -23.856 1.00 44.25 85 LYS A CA 1
ATOM 626 C C . LYS A 1 85 ? 0.041 1.222 -22.819 1.00 44.25 85 LYS A C 1
ATOM 628 O O . LYS A 1 85 ? -0.948 0.579 -23.142 1.00 44.25 85 LYS A O 1
ATOM 633 N N . ALA A 1 86 ? 0.185 1.749 -21.605 1.00 38.69 86 ALA A N 1
ATOM 634 C CA . ALA A 1 86 ? -0.867 2.471 -20.874 1.00 38.69 86 ALA A CA 1
ATOM 635 C C . ALA A 1 86 ? -0.338 2.907 -19.497 1.00 38.69 86 ALA A C 1
ATOM 637 O O . ALA A 1 86 ? 0.100 2.092 -18.690 1.00 38.69 86 ALA A O 1
ATOM 638 N N . VAL A 1 87 ? -0.388 4.215 -19.239 1.00 38.00 87 VAL A N 1
ATOM 639 C CA . VAL A 1 87 ? -0.127 4.809 -17.923 1.00 38.00 87 VAL A CA 1
ATOM 640 C C . VAL A 1 87 ? -1.470 4.915 -17.212 1.00 38.00 87 VAL A C 1
ATOM 642 O O . VAL A 1 87 ? -2.354 5.615 -17.707 1.00 38.00 87 VAL A O 1
ATOM 645 N N . GLN A 1 88 ? -1.627 4.242 -16.073 1.00 43.44 88 GLN A N 1
ATOM 646 C CA . GLN A 1 88 ? -2.702 4.545 -15.135 1.00 43.44 88 GLN A CA 1
ATOM 647 C C . GLN A 1 88 ? -2.106 5.365 -13.988 1.00 43.44 88 GLN A C 1
ATOM 649 O O . GLN A 1 88 ? -1.226 4.925 -13.252 1.00 43.44 88 GLN A O 1
ATOM 654 N N . SER A 1 89 ? -2.545 6.616 -13.886 1.00 44.28 89 SER A N 1
ATOM 655 C CA . SER A 1 89 ? -2.295 7.436 -12.705 1.00 44.28 89 SER A CA 1
ATOM 656 C C . SER A 1 89 ? -3.398 7.109 -11.711 1.00 44.28 89 SER A C 1
ATOM 658 O O . SER A 1 89 ? -4.563 7.387 -11.991 1.00 44.28 89 SER A O 1
ATOM 660 N N . ALA A 1 90 ? -3.050 6.508 -10.576 1.00 45.59 90 ALA A N 1
ATOM 661 C CA . ALA A 1 90 ? -3.928 6.556 -9.421 1.00 45.59 90 ALA A CA 1
ATOM 662 C C . ALA A 1 90 ? -3.813 7.978 -8.860 1.00 45.59 90 ALA A C 1
ATOM 664 O O . ALA A 1 90 ? -2.873 8.300 -8.130 1.00 45.59 90 ALA A O 1
ATOM 665 N N . ASP A 1 91 ? -4.717 8.862 -9.285 1.00 45.31 91 ASP A N 1
ATOM 666 C CA . ASP A 1 91 ? -4.855 10.163 -8.646 1.00 45.31 91 ASP A CA 1
ATOM 667 C C . ASP A 1 91 ? -5.204 9.933 -7.175 1.00 45.31 91 ASP A C 1
ATOM 669 O O . ASP A 1 91 ? -6.137 9.203 -6.852 1.00 45.31 91 ASP A O 1
ATOM 673 N N . MET A 1 92 ? -4.363 10.523 -6.325 1.00 42.28 92 MET A N 1
ATOM 674 C CA . MET A 1 92 ? -4.377 10.555 -4.864 1.00 42.28 92 MET A CA 1
ATOM 675 C C . MET A 1 92 ? -5.519 9.789 -4.184 1.00 42.28 92 MET A C 1
ATOM 677 O O . MET A 1 92 ? -6.671 10.226 -4.209 1.00 42.28 92 MET A O 1
ATOM 681 N N . LEU A 1 93 ? -5.157 8.737 -3.433 1.00 42.22 93 LEU A N 1
ATOM 682 C CA . LEU A 1 93 ? -5.970 8.281 -2.304 1.00 42.22 93 LEU A CA 1
ATOM 683 C C . LEU A 1 93 ? -6.400 9.530 -1.521 1.00 42.22 93 LEU A C 1
ATOM 685 O O . LEU A 1 93 ? -5.530 10.355 -1.207 1.00 42.22 93 LEU A O 1
ATOM 689 N N . PRO A 1 94 ? -7.704 9.730 -1.251 1.00 36.75 94 PRO A N 1
ATOM 690 C CA . PRO A 1 94 ? -8.152 10.910 -0.541 1.00 36.75 94 PRO A CA 1
ATOM 691 C C . PRO A 1 94 ? -7.380 10.965 0.770 1.00 36.75 94 PRO A C 1
ATOM 693 O O . PRO A 1 94 ? -7.476 10.057 1.598 1.00 36.75 94 PRO A O 1
ATOM 696 N N . ALA A 1 95 ? -6.565 12.014 0.924 1.00 42.00 95 ALA A N 1
ATOM 697 C CA . ALA A 1 95 ? -5.902 12.312 2.177 1.00 42.00 95 ALA A CA 1
ATOM 698 C C . ALA A 1 95 ? -6.992 12.276 3.238 1.00 42.00 95 ALA A C 1
ATOM 700 O O . ALA A 1 95 ? -7.913 13.092 3.168 1.00 42.00 95 ALA A O 1
ATOM 701 N N . ALA A 1 96 ? -6.918 11.274 4.122 1.00 43.59 96 ALA A N 1
ATOM 702 C CA . ALA A 1 96 ? -7.882 11.009 5.175 1.00 43.59 96 ALA A CA 1
ATOM 703 C C . ALA A 1 96 ? -8.432 12.339 5.686 1.00 43.59 96 ALA A C 1
ATOM 705 O O . ALA A 1 96 ? -7.704 13.102 6.330 1.00 43.59 96 ALA A O 1
ATOM 706 N N . GLN A 1 97 ? -9.676 12.658 5.313 1.00 41.38 97 GLN A N 1
ATOM 707 C CA . GLN A 1 97 ? -10.335 13.864 5.778 1.00 41.38 97 GLN A CA 1
ATOM 708 C C . GLN A 1 97 ? -10.464 13.694 7.279 1.00 41.38 97 GLN A C 1
ATOM 710 O O . GLN A 1 97 ? -11.241 12.895 7.798 1.00 41.38 97 GLN A O 1
ATOM 715 N N . THR A 1 98 ? -9.531 14.365 7.939 1.00 44.97 98 THR A N 1
ATOM 716 C CA . THR A 1 98 ? -9.226 14.276 9.349 1.00 44.97 98 THR A CA 1
ATOM 717 C C . THR A 1 98 ? -10.516 14.249 10.152 1.00 44.97 98 THR A C 1
ATOM 719 O O . THR A 1 98 ? -11.382 15.104 9.976 1.00 44.97 98 THR A O 1
ATOM 722 N N . LEU A 1 99 ? -10.582 13.336 11.117 1.00 44.66 99 LEU A N 1
ATOM 723 C CA . LEU A 1 99 ? -11.593 13.204 12.174 1.00 44.66 99 LEU A CA 1
ATOM 724 C C . LEU A 1 99 ? -11.901 14.508 12.967 1.00 44.66 99 LEU A C 1
ATOM 726 O O . LEU A 1 99 ? -12.640 14.474 13.947 1.00 44.66 99 LEU A O 1
ATOM 730 N N . ARG A 1 100 ? -11.331 15.659 12.581 1.00 45.78 100 ARG A N 1
ATOM 731 C CA . ARG A 1 100 ? -11.522 16.983 13.181 1.00 45.78 100 ARG A CA 1
ATOM 732 C C . ARG A 1 100 ? -12.859 17.630 12.807 1.00 45.78 100 ARG A C 1
ATOM 734 O O . ARG A 1 100 ? -13.423 18.308 13.661 1.00 45.78 100 ARG A O 1
ATOM 741 N N . ASP A 1 101 ? -13.426 17.358 11.631 1.00 42.22 101 ASP A N 1
ATOM 742 C CA . ASP A 1 101 ? -14.682 18.015 11.221 1.00 42.22 101 ASP A CA 1
ATOM 743 C C . ASP A 1 101 ? -15.928 17.416 11.896 1.00 42.22 101 ASP A C 1
ATOM 745 O O . ASP A 1 101 ? -16.905 18.120 12.152 1.00 42.22 101 ASP A O 1
ATOM 749 N N . ARG A 1 102 ? -15.881 16.142 12.317 1.00 45.59 102 ARG A N 1
ATOM 750 C CA . ARG A 1 102 ? -16.997 15.505 13.047 1.00 45.59 102 ARG A CA 1
ATOM 751 C C . ARG A 1 102 ? -17.092 15.924 14.518 1.00 45.59 102 ARG A C 1
ATOM 753 O O . ARG A 1 102 ? -18.137 15.721 15.128 1.00 45.59 102 ARG A O 1
ATOM 760 N N . MET A 1 103 ? -16.055 16.550 15.081 1.00 45.81 103 MET A N 1
ATOM 761 C CA . MET A 1 103 ? -16.100 17.125 16.435 1.00 45.81 103 MET A CA 1
ATOM 762 C C . MET A 1 103 ? -16.514 18.605 16.455 1.00 45.81 103 MET A C 1
ATOM 764 O O . MET A 1 103 ? -16.824 19.128 17.524 1.00 45.81 103 MET A O 1
ATOM 768 N N . ALA A 1 104 ? -16.565 19.277 15.300 1.00 47.06 104 ALA A N 1
ATOM 769 C CA . ALA A 1 104 ? -16.970 20.681 15.199 1.00 47.06 104 ALA A CA 1
ATOM 770 C C . ALA A 1 104 ? -18.494 20.885 15.069 1.00 47.06 104 ALA A C 1
ATOM 772 O O . ALA A 1 104 ? -18.968 22.002 15.242 1.00 47.06 104 ALA A O 1
ATOM 773 N N . ILE A 1 105 ? -19.268 19.822 14.814 1.00 47.88 105 ILE A N 1
ATOM 774 C CA . ILE A 1 105 ? -20.740 19.873 14.667 1.00 47.88 105 ILE A CA 1
ATOM 775 C C . ILE A 1 105 ? -21.461 19.444 15.969 1.00 47.88 105 ILE A C 1
ATOM 777 O O . ILE A 1 105 ? -22.683 19.475 16.059 1.00 47.88 105 ILE A O 1
ATOM 781 N N . ALA A 1 106 ? -20.713 19.078 17.016 1.00 49.53 106 ALA A N 1
ATOM 782 C CA . ALA A 1 106 ? -21.251 18.648 18.312 1.00 49.53 106 ALA A CA 1
ATOM 783 C C . ALA A 1 106 ? -21.122 19.716 19.424 1.00 49.53 106 ALA A C 1
ATOM 785 O O . ALA A 1 106 ? -20.914 19.370 20.590 1.00 49.53 106 ALA A O 1
ATOM 786 N N . ARG A 1 107 ? -21.218 21.007 19.080 1.00 42.44 107 ARG A N 1
ATOM 787 C CA . ARG A 1 107 ? -21.351 22.109 20.046 1.00 42.44 107 ARG A CA 1
ATOM 788 C C . ARG A 1 107 ? -22.479 23.051 19.668 1.00 42.44 107 ARG A C 1
ATOM 790 O O . ARG A 1 107 ? -22.545 23.418 18.478 1.00 42.44 107 ARG A O 1
#

Secondary structure (DSSP, 8-state):
----TTS----------S-HHHHHHHHHHHHHHHS---HHHHHHHH--TTS--HHHHHHHHHHHHHHHHS--S----EEE-SSSS-EEE---------TTGGGSS--

Foldseek 3Di:
DDADPVRHDDDDDDDDDDDQLVLLVVLLVLCCPVVVDDPVVSCVQQPDSVDGDPQSSVVSVVVSVCVVVVPHPDDFTWDDDPPVDDTDGPDDDPPPPDPVVVVVVVD

pLDDT: mean 74.83, std 19.78, range [36.75, 96.94]

Radius of gyration: 16.2 Å; chains: 1; bounding box: 44×37×44 Å

Sequence (107 aa):
MIHDQDGKVRVLFELTLADMACLWDAAALESATVHAMTEEEIVETLGPRDDPDAAACAAMLFDTIARRSGAIEATTITVAQLDGKAVQSADMLPAAQTLRDRMAIAR